Protein 5H3G (pdb70)

Secondary structure (DSSP, 8-state):
--HHHHHHHHHHHHHHTTS-TT--HHHHHHHHHHHHHHHH-S--SPPPPTT-SS-HHHHHHHHTTTT--HHHHHHHHHHHHHHHHHHHHHHT-

Solvent-accessible surface area: 6082 Å² total; per-residue (Å²): 66,59,150,38,30,50,84,59,7,88,92,40,24,106,100,19,167,101,24,65,156,102,25,55,96,130,46,80,36,74,20,67,0,4,91,54,3,2,61,95,24,71,14,126,75,80,124,3,38,123,188,49,184,118,73,70,48,91,27,46,21,24,95,84,23,74,63,73,57,97,68,93,0,2,39,40,10,22,82,76,0,93,99,20,32,96,88,25,56,68,91,94,139

CATH classification: 1.20.80.10

Foldseek 3Di:
DDDVLVVLLVVLVVVLVVQDPVPDVVLVLLLLLLVCCLPPNADDDDQDDPPDPPDNSNNVSNNVPHPDYNSRSSVVSSVSSVVSVVVRVVVVD

InterPro domains:
  IPR000582 Acyl-CoA-binding protein, ACBP [PF00887] (4-79)
  IPR000582 Acyl-CoA-binding protein, ACBP [PR00689] (4-19)
  IPR000582 Acyl-CoA-binding protein, ACBP [PR00689] (21-39)
  IPR000582 Acyl-CoA-binding protein, ACBP [PR00689] (44-59)
  IPR000582 Acyl-CoA-binding protein, ACBP [PR00689] (65-82)
  IPR000582 Acyl-CoA-binding protein, ACBP [PS51228] (3-88)
  IPR014352 FERM/acyl-CoA-binding protein superfamily [G3DSA:1.20.80.10] (1-91)
  IPR022408 Acyl-CoA-binding protein, ACBP, conserved site [PS00880] (21-39)
  IPR035984 Acyl-CoA binding protein superfamily [SSF47027] (3-85)

Organism: Oryza sativa subsp. japonica (NCBI:txid39947)

Radius of gyration: 13.96 Å; Cα contacts (8 Å, |Δi|>4): 104; chains: 1; bounding box: 22×41×37 Å

Structure (mmCIF, N/CA/C/O backbone):
data_5H3G
#
_entry.id   5H3G
#
_cell.length_a   59.680
_cell.length_b   59.680
_cell.length_c   60.720
_cell.angle_alpha   90.00
_cell.angle_beta   90.00
_cell.angle_gamma   120.00
#
_symmetry.space_group_name_H-M   'P 32 2 1'
#
loop_
_entity.id
_entity.type
_entity.pdbx_description
1 polymer 'Putative Acyl-CoA binding protein (ACBP)'
2 non-polymer 'CHLORIDE ION'
3 non-polymer GLYCEROL
4 water water
#
loop_
_atom_site.group_PDB
_atom_site.id
_atom_site.type_symbol
_atom_site.label_atom_id
_atom_site.label_alt_id
_atom_site.label_comp_id
_atom_site.label_asym_id
_atom_site.label_entity_id
_atom_site.label_seq_id
_atom_site.pdbx_PDB_ins_code
_atom_site.Cartn_x
_atom_site.Cartn_y
_atom_site.Cartn_z
_atom_site.occupancy
_atom_site.B_iso_or_equiv
_atom_site.auth_seq_id
_atom_site.auth_comp_id
_atom_site.auth_asym_id
_atom_site.auth_atom_id
_atom_site.pdbx_PDB_model_num
ATOM 1 N N . GLY A 1 2 ? 16.301 23.142 -8.712 1.00 31.46 -1 GLY A N 1
ATOM 2 C CA . GLY A 1 2 ? 16.221 23.654 -7.356 1.00 35.56 -1 GLY A CA 1
ATOM 3 C C . GLY A 1 2 ? 16.114 25.164 -7.311 1.00 38.73 -1 GLY A C 1
ATOM 4 O O . GLY A 1 2 ? 16.765 25.854 -8.096 1.00 41.09 -1 GLY A O 1
ATOM 5 N N . SER A 1 3 ? 15.290 25.685 -6.402 1.00 27.81 0 SER A N 1
ATOM 6 C CA . SER A 1 3 ? 15.228 27.127 -6.237 1.00 23.33 0 SER A CA 1
ATOM 7 C C . SER A 1 3 ? 16.527 27.629 -5.617 1.00 24.08 0 SER A C 1
ATOM 8 O O . SER A 1 3 ? 17.229 26.893 -4.921 1.00 24.09 0 SER A O 1
ATOM 11 N N . MET A 1 4 ? 16.836 28.902 -5.881 1.00 27.71 1 MET A N 1
ATOM 12 C CA . MET A 1 4 ? 18.160 29.440 -5.573 1.00 28.98 1 MET A CA 1
ATOM 13 C C . MET A 1 4 ? 18.456 29.378 -4.078 1.00 26.51 1 MET A C 1
ATOM 14 O O . MET A 1 4 ? 19.507 28.875 -3.664 1.00 23.14 1 MET A O 1
ATOM 19 N N . GLY A 1 5 ? 17.535 29.876 -3.252 1.00 23.64 2 GLY A N 1
ATOM 20 C CA . GLY A 1 5 ? 17.777 29.896 -1.818 1.00 21.13 2 GLY A CA 1
ATOM 21 C C . GLY A 1 5 ? 17.956 28.505 -1.244 1.00 22.61 2 GLY A C 1
ATOM 22 O O . GLY A 1 5 ? 18.805 28.285 -0.377 1.00 21.95 2 GLY A O 1
ATOM 23 N N . LEU A 1 6 ? 17.176 27.544 -1.737 1.00 21.13 3 LEU A N 1
ATOM 24 C CA . LEU A 1 6 ? 17.324 26.168 -1.277 1.00 26.37 3 LEU A CA 1
ATOM 25 C C . LEU A 1 6 ? 18.659 25.567 -1.699 1.00 24.47 3 LEU A C 1
ATOM 26 O O . LEU A 1 6 ? 19.301 24.867 -0.909 1.00 18.40 3 LEU A O 1
ATOM 31 N N . GLN A 1 7 ? 19.075 25.790 -2.950 1.00 18.35 4 GLN A N 1
ATOM 32 C CA A GLN A 1 7 ? 20.359 25.265 -3.405 0.51 19.35 4 GLN A CA 1
ATOM 33 C CA B GLN A 1 7 ? 20.358 25.260 -3.399 0.49 19.36 4 GLN A CA 1
ATOM 34 C C . GLN A 1 7 ? 21.502 25.835 -2.575 1.00 20.41 4 GLN A C 1
ATOM 35 O O . GLN A 1 7 ? 22.446 25.115 -2.222 1.00 19.82 4 GLN A O 1
ATOM 46 N N . GLU A 1 8 ? 21.429 27.130 -2.251 1.00 18.40 5 GLU A N 1
ATOM 47 C CA . GLU A 1 8 ? 22.442 27.748 -1.402 1.00 19.37 5 GLU A CA 1
ATOM 48 C C . GLU A 1 8 ? 22.450 27.106 -0.022 1.00 18.43 5 GLU A C 1
ATOM 49 O O . GLU A 1 8 ? 23.508 26.729 0.493 1.00 22.06 5 GLU A O 1
ATOM 55 N N . ASP A 1 9 ? 21.265 26.981 0.589 1.00 18.07 6 ASP A N 1
ATOM 56 C CA . ASP A 1 9 ? 21.137 26.312 1.881 1.00 20.90 6 ASP A CA 1
ATOM 57 C C . ASP A 1 9 ? 21.716 24.910 1.830 1.00 17.39 6 ASP A C 1
ATOM 58 O O . ASP A 1 9 ? 22.388 24.475 2.767 1.00 17.51 6 ASP A O 1
ATOM 63 N N . PHE A 1 10 ? 21.446 24.181 0.749 1.00 15.01 7 PHE A N 1
ATOM 64 C CA . PHE A 1 10 ? 21.888 22.794 0.666 1.00 13.59 7 PHE A CA 1
ATOM 65 C C . PHE A 1 10 ? 23.407 22.713 0.661 1.00 13.81 7 PHE A C 1
ATOM 66 O O . PHE A 1 10 ? 24.000 21.894 1.370 1.00 15.08 7 PHE A O 1
ATOM 74 N N . GLU A 1 11 ? 24.047 23.542 -0.157 1.00 14.81 8 GLU A N 1
ATOM 75 C CA . GLU A 1 11 ? 25.498 23.527 -0.214 1.00 15.93 8 GLU A CA 1
ATOM 76 C C . GLU A 1 11 ? 26.087 23.964 1.116 1.00 21.84 8 GLU A C 1
ATOM 77 O O . GLU A 1 11 ? 27.084 23.399 1.570 1.00 22.08 8 GLU A O 1
ATOM 83 N N . GLN A 1 12 ? 25.448 24.926 1.779 1.00 21.70 9 GLN A N 1
ATOM 84 C CA . GLN A 1 12 ? 25.942 25.372 3.078 1.00 23.44 9 GLN A CA 1
ATOM 85 C C . GLN A 1 12 ? 25.840 24.262 4.115 1.00 20.60 9 GLN A C 1
ATOM 86 O O . GLN A 1 12 ? 26.800 23.988 4.846 1.00 21.72 9 GLN A O 1
ATOM 92 N N . TYR A 1 13 ? 24.690 23.600 4.191 1.00 16.95 10 TYR A N 1
ATOM 93 C CA . TYR A 1 13 ? 24.536 22.569 5.207 1.00 15.71 10 TYR A CA 1
ATOM 94 C C . TYR A 1 13 ? 25.312 21.308 4.865 1.00 14.11 10 TYR A C 1
ATOM 95 O O . TYR A 1 13 ? 25.749 20.601 5.776 1.00 17.42 10 TYR A O 1
ATOM 104 N N . ALA A 1 14 ? 25.509 21.003 3.576 1.00 12.77 11 ALA A N 1
ATOM 105 C CA . ALA A 1 14 ? 26.403 19.895 3.250 1.00 13.00 11 ALA A CA 1
ATOM 106 C C . ALA A 1 14 ? 27.811 20.182 3.754 1.00 18.09 11 ALA A C 1
ATOM 107 O O . ALA A 1 14 ? 28.507 19.272 4.220 1.00 16.33 11 ALA A O 1
ATOM 109 N N . GLU A 1 15 ? 28.229 21.447 3.708 1.00 15.44 12 GLU A N 1
ATOM 110 C CA . GLU A 1 15 ? 29.525 21.811 4.276 1.00 15.20 12 GLU A CA 1
ATOM 111 C C . GLU A 1 15 ? 29.501 21.738 5.797 1.00 16.03 12 GLU A C 1
ATOM 112 O O . GLU A 1 15 ? 30.450 21.244 6.416 1.00 21.05 12 GLU A O 1
ATOM 118 N N . LYS A 1 16 ? 28.419 22.206 6.418 1.00 15.25 13 LYS A N 1
ATOM 119 C CA . LYS A 1 16 ? 28.354 22.183 7.875 1.00 16.88 13 LYS A CA 1
ATOM 120 C C . LYS A 1 16 ? 28.256 20.758 8.406 1.00 17.32 13 LYS A C 1
ATOM 121 O O . LYS A 1 16 ? 28.653 20.497 9.550 1.00 16.36 13 LYS A O 1
ATOM 127 N N . ALA A 1 17 ? 27.745 19.825 7.590 1.00 15.86 14 ALA A N 1
ATOM 128 C CA . ALA A 1 17 ? 27.642 18.438 8.029 1.00 13.21 14 ALA A CA 1
ATOM 129 C C . ALA A 1 17 ? 29.008 17.860 8.373 1.00 12.81 14 ALA A C 1
ATOM 130 O O . ALA A 1 17 ? 29.106 16.959 9.219 1.00 16.37 14 ALA A O 1
ATOM 132 N N . LYS A 1 18 ? 30.070 18.380 7.752 1.00 13.43 15 LYS A N 1
ATOM 133 C CA A LYS A 1 18 ? 31.427 17.916 8.031 0.60 14.65 15 LYS A CA 1
ATOM 134 C CA B LYS A 1 18 ? 31.402 17.867 8.042 0.40 15.32 15 LYS A CA 1
ATOM 135 C C . LYS A 1 18 ? 31.825 18.138 9.483 1.00 14.38 15 LYS A C 1
ATOM 136 O O . LYS A 1 18 ? 32.746 17.470 9.980 1.00 18.74 15 LYS A O 1
ATOM 147 N N . THR A 1 19 ? 31.185 19.092 10.166 1.00 14.17 16 THR A N 1
ATOM 148 C CA . THR A 1 19 ? 31.521 19.407 11.551 1.00 14.68 16 THR A CA 1
ATOM 149 C C . THR A 1 19 ? 30.845 18.485 12.550 1.00 14.21 16 THR A C 1
ATOM 150 O O . THR A 1 19 ? 31.128 18.584 13.747 1.00 15.01 16 THR A O 1
ATOM 154 N N . LEU A 1 20 ? 29.964 17.601 12.103 1.00 11.86 17 LEU A N 1
ATOM 155 C CA A LEU A 1 20 ? 29.381 16.657 13.035 0.86 14.14 17 LEU A CA 1
ATOM 156 C CA B LEU A 1 20 ? 29.375 16.626 13.006 0.14 13.72 17 LEU A CA 1
ATOM 157 C C . LEU A 1 20 ? 30.475 15.735 13.575 1.00 15.46 17 LEU A C 1
ATOM 158 O O . LEU A 1 20 ? 31.435 15.413 12.865 1.00 17.56 17 LEU A O 1
ATOM 167 N N . PRO A 1 21 ? 30.377 15.331 14.841 1.00 14.40 18 PRO A N 1
ATOM 168 C CA . PRO A 1 21 ? 31.406 14.449 15.408 1.00 17.41 18 PRO A CA 1
ATOM 169 C C . PRO A 1 21 ? 31.596 13.181 14.589 1.00 15.40 18 PRO A C 1
ATOM 170 O O . PRO A 1 21 ? 30.660 12.632 14.004 1.00 14.17 18 PRO A O 1
ATOM 174 N N . GLU A 1 22 ? 32.844 12.708 14.565 1.00 19.08 19 GLU A N 1
ATOM 175 C CA . GLU A 1 22 ? 33.123 11.424 13.941 1.00 24.24 19 GLU A CA 1
ATOM 176 C C . GLU A 1 22 ? 32.295 10.314 14.572 1.00 20.53 19 GLU A C 1
ATOM 177 O O . GLU A 1 22 ? 31.990 9.315 13.910 1.00 25.48 19 GLU A O 1
ATOM 183 N N . SER A 1 23 ? 31.893 10.486 15.832 1.00 17.53 20 SER A N 1
ATOM 184 C CA . SER A 1 23 ? 31.153 9.467 16.562 1.00 17.46 20 SER A CA 1
ATOM 185 C C . SER A 1 23 ? 29.666 9.473 16.244 1.00 16.82 20 SER A C 1
ATOM 186 O O . SER A 1 23 ? 28.923 8.686 16.842 1.00 19.46 20 SER A O 1
ATOM 189 N N . THR A 1 24 ? 29.214 10.323 15.320 1.00 15.38 21 THR A N 1
ATOM 190 C CA . THR A 1 24 ? 27.806 10.333 14.934 1.00 14.64 21 THR A CA 1
ATOM 191 C C . THR A 1 24 ? 27.344 8.930 14.547 1.00 14.75 21 THR A C 1
ATOM 192 O O . THR A 1 24 ? 28.009 8.234 13.774 1.00 15.19 21 THR A O 1
ATOM 196 N N . SER A 1 25 ? 26.215 8.512 15.120 1.00 12.94 22 SER A N 1
ATOM 197 C CA . SER A 1 25 ? 25.698 7.169 14.898 1.00 13.65 22 SER A CA 1
ATOM 198 C C . SER A 1 25 ? 25.589 6.868 13.415 1.00 14.43 22 SER A C 1
ATOM 199 O O . SER A 1 25 ? 25.144 7.702 12.622 1.00 12.71 22 SER A O 1
ATOM 202 N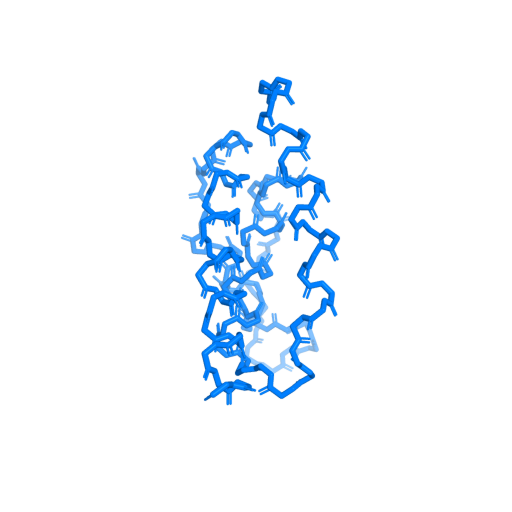 N . ASN A 1 26 ? 25.967 5.645 13.051 1.00 16.05 23 ASN A N 1
ATOM 203 C CA . ASN A 1 26 ? 25.834 5.233 11.660 1.00 16.91 23 ASN A CA 1
ATOM 204 C C . ASN A 1 26 ? 24.377 5.228 11.202 1.00 13.32 23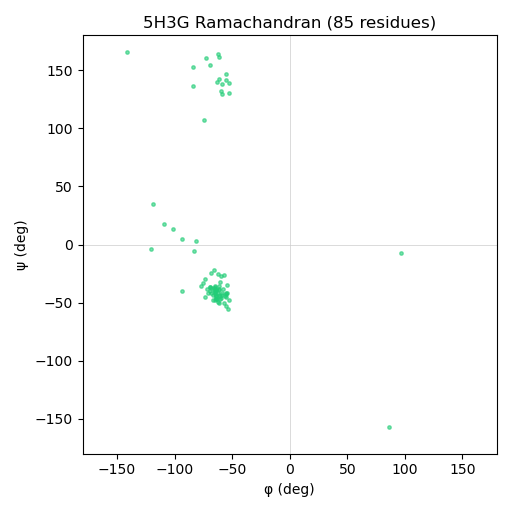 ASN A C 1
ATOM 205 O O . ASN A 1 26 ? 24.113 5.367 10.001 1.00 13.44 23 ASN A O 1
ATOM 210 N N . GLU A 1 27 ? 23.415 5.074 12.125 1.00 13.17 24 GLU A N 1
ATOM 211 C CA . GLU A 1 27 ? 22.011 5.197 11.734 1.00 13.18 24 GLU A CA 1
ATOM 212 C C . GLU A 1 27 ? 21.761 6.541 11.064 1.00 13.33 24 GLU A C 1
ATOM 213 O O . GLU A 1 27 ? 21.120 6.620 10.008 1.00 14.83 24 GLU A O 1
ATOM 219 N N . ASN A 1 28 ? 22.296 7.608 11.654 1.00 11.99 25 ASN A N 1
ATOM 220 C CA . ASN A 1 28 ? 22.089 8.946 11.126 1.00 12.96 25 ASN A CA 1
ATOM 221 C C . ASN A 1 28 ? 22.963 9.208 9.911 1.00 10.98 25 ASN A C 1
ATOM 222 O O . ASN A 1 28 ? 22.514 9.865 8.967 1.00 12.72 25 ASN A O 1
ATOM 227 N N . LYS A 1 29 ? 24.190 8.672 9.895 1.00 11.06 26 LYS A N 1
ATOM 228 C CA . LYS A 1 29 ? 25.024 8.797 8.705 1.00 10.85 26 LYS A CA 1
ATOM 229 C C . LYS A 1 29 ? 24.328 8.194 7.491 1.00 12.99 26 LYS A C 1
ATOM 230 O O . LYS A 1 29 ? 24.399 8.745 6.385 1.00 14.46 26 LYS A O 1
ATOM 236 N N . LEU A 1 30 ? 23.618 7.079 7.687 1.00 12.06 27 LEU A N 1
ATOM 237 C CA . LEU A 1 30 ? 22.930 6.435 6.569 1.00 11.58 27 LEU A CA 1
ATOM 238 C C . LEU A 1 30 ? 21.761 7.279 6.082 1.00 13.75 27 LEU A C 1
ATOM 239 O O . LEU A 1 30 ? 21.525 7.378 4.872 1.00 12.82 27 LEU A O 1
ATOM 244 N N . ILE A 1 31 ? 21.019 7.887 7.011 1.00 12.92 28 ILE A N 1
ATOM 245 C CA A ILE A 1 31 ? 19.917 8.762 6.621 0.55 11.25 28 ILE A CA 1
ATOM 246 C CA B ILE A 1 31 ? 19.917 8.772 6.634 0.45 11.60 28 ILE A CA 1
ATOM 247 C C . ILE A 1 31 ? 20.436 9.927 5.788 1.00 14.95 28 ILE A C 1
ATOM 248 O O . ILE A 1 31 ? 19.870 10.266 4.741 1.00 14.28 28 ILE A O 1
ATOM 257 N N . LEU A 1 32 ? 21.534 10.546 6.228 1.00 10.40 29 LEU A N 1
ATOM 258 C CA . LEU A 1 32 ? 22.107 11.652 5.469 1.00 11.11 29 LEU A CA 1
ATOM 259 C C . LEU A 1 32 ? 22.612 11.182 4.114 1.00 10.58 29 LEU A C 1
ATOM 260 O O . LEU A 1 32 ? 22.441 11.881 3.105 1.00 11.93 29 LEU A O 1
ATOM 265 N N . TYR A 1 33 ? 23.252 10.013 4.073 1.00 10.42 30 TYR A N 1
ATOM 266 C CA . TYR A 1 33 ? 23.746 9.489 2.805 1.00 11.29 30 TYR A CA 1
ATOM 267 C C . TYR A 1 33 ? 22.608 9.358 1.804 1.00 11.44 30 TYR A C 1
ATOM 268 O O . TYR A 1 33 ? 22.703 9.843 0.672 1.00 12.40 30 TYR A O 1
ATOM 277 N N . GLY A 1 34 ? 21.513 8.720 2.208 1.00 13.46 31 GLY A N 1
ATOM 278 C CA . GLY A 1 34 ? 20.441 8.486 1.252 1.00 14.68 31 GLY A CA 1
ATOM 279 C C . GLY A 1 34 ? 19.864 9.774 0.703 1.00 13.74 31 GLY A C 1
ATOM 280 O O . GLY A 1 34 ? 19.617 9.893 -0.502 1.00 13.41 31 GLY A O 1
ATOM 281 N N . LEU A 1 35 ? 19.642 10.757 1.576 1.00 12.17 32 LEU A N 1
ATOM 282 C CA . LEU A 1 35 ? 19.089 12.027 1.129 1.00 13.48 32 LEU A CA 1
ATOM 283 C C . LEU A 1 35 ? 20.087 12.791 0.274 1.00 13.24 32 LEU A C 1
ATOM 284 O O . LEU A 1 35 ? 19.700 13.462 -0.685 1.00 13.06 32 LEU A O 1
ATOM 289 N N . TYR A 1 36 ? 21.381 12.709 0.599 1.00 10.66 33 TYR A N 1
ATOM 290 C CA . TYR A 1 36 ? 22.369 13.400 -0.216 1.00 11.71 33 TYR A CA 1
ATOM 291 C C . TYR A 1 36 ? 22.411 12.827 -1.626 1.00 11.21 33 TYR A C 1
ATOM 292 O O . TYR A 1 36 ? 22.446 13.575 -2.610 1.00 11.55 33 TYR A O 1
ATOM 301 N N . LYS A 1 37 ? 22.438 11.498 -1.741 1.00 11.34 34 LYS A N 1
ATOM 302 C CA . LYS A 1 37 ? 22.338 10.865 -3.054 1.00 11.88 34 LYS A CA 1
ATOM 303 C C . LYS A 1 37 ? 21.081 11.318 -3.787 1.00 13.22 34 LYS A C 1
ATOM 304 O O . LYS A 1 37 ? 21.137 11.745 -4.948 1.00 12.87 34 LYS A O 1
ATOM 310 N N . GLN A 1 38 ? 19.930 11.190 -3.135 1.00 13.21 35 GLN A N 1
ATOM 311 C CA . GLN A 1 38 ? 18.668 11.544 -3.783 1.00 16.05 35 GLN A CA 1
ATOM 312 C C . GLN A 1 38 ? 18.654 13.004 -4.217 1.00 13.48 35 GLN A C 1
ATOM 313 O O . GLN A 1 38 ? 18.205 13.328 -5.325 1.00 16.78 35 GLN A O 1
ATOM 319 N N . ALA A 1 39 ? 19.172 13.892 -3.368 1.00 12.08 36 ALA A N 1
ATOM 320 C CA . ALA A 1 39 ? 19.163 15.328 -3.643 1.00 15.97 36 ALA A CA 1
ATOM 321 C C . ALA A 1 39 ? 20.023 15.691 -4.846 1.00 14.64 36 ALA A C 1
ATOM 322 O O . ALA A 1 39 ? 19.655 16.563 -5.638 1.00 17.13 36 ALA A O 1
ATOM 324 N N . THR A 1 40 ? 21.178 15.049 -4.997 1.00 13.79 37 THR A N 1
ATOM 325 C CA . THR A 1 40 ? 22.129 15.438 -6.025 1.00 14.13 37 THR A CA 1
ATOM 326 C C . THR A 1 40 ? 21.971 14.651 -7.320 1.00 14.43 37 THR A C 1
ATOM 327 O O . THR A 1 40 ? 22.061 15.239 -8.397 1.00 19.76 37 THR A O 1
ATOM 331 N N . VAL A 1 41 ? 21.718 13.343 -7.267 1.00 18.74 38 VAL A N 1
ATOM 332 C CA . VAL A 1 41 ? 21.687 12.536 -8.483 1.00 15.49 38 VAL A CA 1
ATOM 333 C C . VAL A 1 41 ? 20.345 11.855 -8.716 1.00 17.19 38 VAL A C 1
ATOM 334 O O . VAL A 1 41 ? 20.172 11.203 -9.755 1.00 17.07 38 VAL A O 1
ATOM 338 N N . GLY A 1 42 ? 19.389 11.979 -7.801 1.00 17.33 39 GLY A N 1
ATOM 339 C CA . GLY A 1 42 ? 18.072 11.418 -8.064 1.00 18.16 39 GLY A CA 1
ATOM 340 C C . GLY A 1 42 ? 17.950 9.951 -7.685 1.00 17.61 39 GLY A C 1
ATOM 341 O O . GLY A 1 42 ? 18.694 9.424 -6.850 1.00 16.81 39 GLY A O 1
ATOM 342 N N . ASP A 1 43 ? 16.987 9.285 -8.325 1.00 18.56 40 ASP A N 1
ATOM 343 C CA . ASP A 1 43 ? 16.607 7.935 -7.930 1.00 19.94 40 ASP A CA 1
ATOM 344 C C . ASP A 1 43 ? 17.775 6.974 -8.066 1.00 19.22 40 ASP A C 1
ATOM 345 O O . ASP A 1 43 ? 18.535 7.029 -9.039 1.00 23.20 40 ASP A O 1
ATOM 350 N N . VAL A 1 44 ? 17.874 6.046 -7.113 1.00 17.97 41 VAL A N 1
ATOM 351 C CA . VAL A 1 44 ? 18.888 5.004 -7.207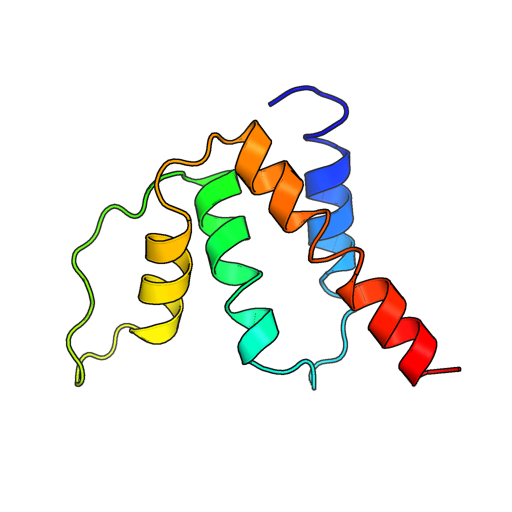 1.00 18.17 41 VAL A CA 1
ATOM 352 C C . VAL A 1 44 ? 18.679 4.211 -8.484 1.00 26.39 41 VAL A C 1
ATOM 353 O O . VAL A 1 44 ? 17.558 3.806 -8.814 1.00 24.43 41 VAL A O 1
ATOM 357 N N . ASN A 1 45 ? 19.770 4.004 -9.218 1.00 29.03 42 ASN A N 1
ATOM 358 C CA . ASN A 1 45 ? 19.766 3.429 -10.557 1.00 37.90 42 ASN A CA 1
ATOM 359 C C . ASN A 1 45 ? 20.555 2.125 -10.608 1.00 37.73 42 ASN A C 1
ATOM 360 O O . ASN A 1 45 ? 21.217 1.834 -11.605 1.00 39.70 42 ASN A O 1
ATOM 365 N N . THR A 1 46 ? 20.511 1.342 -9.534 1.00 34.67 43 THR A N 1
ATOM 366 C CA . THR A 1 46 ? 21.165 0.043 -9.484 1.00 38.54 43 THR A CA 1
ATOM 367 C C . THR A 1 46 ? 20.278 -0.932 -8.727 1.00 37.49 43 THR A C 1
ATOM 368 O O . THR A 1 46 ? 19.313 -0.544 -8.062 1.00 33.24 43 THR A O 1
ATOM 372 N N . ALA A 1 47 ? 20.603 -2.214 -8.849 1.00 33.50 44 ALA A N 1
ATOM 373 C CA . ALA A 1 47 ? 19.872 -3.241 -8.128 1.00 31.34 44 ALA A CA 1
ATOM 374 C C . ALA A 1 47 ? 20.424 -3.378 -6.717 1.00 23.12 44 ALA A C 1
ATOM 375 O O . ALA A 1 47 ? 21.595 -3.094 -6.456 1.00 25.93 44 ALA A O 1
ATOM 377 N N . ARG A 1 48 ? 19.562 -3.814 -5.810 1.00 25.91 45 ARG A N 1
ATOM 378 C CA . ARG A 1 48 ? 19.939 -3.928 -4.410 1.00 23.66 45 ARG A CA 1
ATOM 379 C C . ARG A 1 48 ? 21.135 -4.861 -4.262 1.00 28.67 45 ARG A C 1
ATOM 380 O O . ARG A 1 48 ? 21.117 -5.975 -4.803 1.00 31.21 45 ARG A O 1
ATOM 388 N N . PRO A 1 49 ? 22.186 -4.453 -3.553 1.00 27.37 46 PRO A N 1
ATOM 389 C CA . PRO A 1 49 ? 23.331 -5.349 -3.363 1.00 26.30 46 PRO A CA 1
ATOM 390 C C . PRO A 1 49 ? 22.921 -6.583 -2.578 1.00 24.64 46 PRO A C 1
ATOM 391 O O . PRO A 1 49 ? 22.137 -6.506 -1.629 1.00 22.16 46 PRO A O 1
ATOM 395 N N . GLY A 1 50 ? 23.452 -7.734 -2.987 1.00 25.53 47 GLY A N 1
ATOM 396 C CA . GLY A 1 50 ? 23.227 -8.950 -2.230 1.00 20.53 47 GLY A CA 1
ATOM 397 C C . GLY A 1 50 ? 23.788 -8.858 -0.822 1.00 18.49 47 GLY A C 1
ATOM 398 O O . GLY A 1 50 ? 24.636 -8.021 -0.514 1.00 19.39 47 GLY A O 1
ATOM 399 N N . ILE A 1 51 ? 23.294 -9.747 0.045 1.00 18.49 48 ILE A N 1
ATOM 400 C CA . ILE A 1 51 ? 23.723 -9.759 1.446 1.00 17.51 48 ILE A CA 1
ATOM 401 C C . ILE A 1 51 ? 25.238 -9.871 1.556 1.00 17.40 48 ILE A C 1
ATOM 402 O O . ILE A 1 51 ? 25.871 -9.217 2.391 1.00 16.53 48 ILE A O 1
ATOM 407 N N . PHE A 1 52 ? 25.845 -10.713 0.726 1.00 18.47 49 PHE A N 1
ATOM 408 C CA . PHE A 1 52 ? 27.267 -10.987 0.840 1.00 22.93 49 PHE A CA 1
ATOM 409 C C . PHE A 1 52 ? 28.084 -10.224 -0.179 1.00 25.64 49 PHE A C 1
ATOM 410 O O . PHE A 1 52 ? 29.266 -10.520 -0.354 1.00 25.56 49 PHE A O 1
ATOM 418 N N . ALA A 1 53 ? 27.487 -9.233 -0.835 1.00 25.46 50 ALA A N 1
ATOM 419 C CA . ALA A 1 53 ? 28.199 -8.446 -1.824 1.00 27.06 50 ALA A CA 1
ATOM 420 C C . ALA A 1 53 ? 29.198 -7.511 -1.152 1.00 21.81 50 ALA A C 1
ATOM 421 O O . ALA A 1 53 ? 29.124 -7.223 0.049 1.00 20.32 50 ALA A O 1
ATOM 423 N N . GLN A 1 54 ? 30.163 -7.046 -1.948 1.00 30.27 51 GLN A N 1
ATOM 424 C CA . GLN A 1 54 ? 31.078 -6.025 -1.457 1.00 28.16 51 GLN A CA 1
ATOM 425 C C . GLN A 1 54 ? 30.405 -4.660 -1.408 1.00 23.48 51 GLN A C 1
ATOM 426 O O . GLN A 1 54 ? 30.709 -3.854 -0.521 1.00 29.02 51 GLN A O 1
ATOM 432 N N . ARG A 1 55 ? 29.484 -4.391 -2.336 1.00 28.04 52 ARG A N 1
ATOM 433 C CA . ARG A 1 55 ? 28.683 -3.174 -2.282 1.00 27.00 52 ARG A CA 1
ATOM 434 C C . ARG A 1 55 ? 27.892 -3.105 -0.977 1.00 26.12 52 ARG A C 1
ATOM 435 O O . ARG A 1 55 ? 27.317 -4.098 -0.524 1.00 28.06 52 ARG A O 1
ATOM 443 N N . ASP A 1 56 ? 27.849 -1.911 -0.393 1.00 27.13 53 ASP A N 1
ATOM 444 C CA . ASP A 1 56 ? 27.234 -1.674 0.913 1.00 23.33 53 ASP A CA 1
ATOM 445 C C . ASP A 1 56 ? 25.709 -1.702 0.783 1.00 20.15 53 ASP A C 1
ATOM 446 O O . ASP A 1 56 ? 25.115 -0.766 0.242 1.00 22.45 53 ASP A O 1
ATOM 451 N N . ARG A 1 57 ? 25.070 -2.770 1.274 1.00 18.23 54 ARG A N 1
ATOM 452 C CA . ARG A 1 57 ? 23.614 -2.867 1.169 1.00 15.30 54 ARG A CA 1
ATOM 453 C C . ARG A 1 57 ? 22.920 -1.797 2.008 1.00 15.48 54 ARG A C 1
ATOM 454 O O . ARG A 1 57 ? 21.894 -1.248 1.592 1.00 16.57 54 ARG A O 1
ATOM 462 N N . ALA A 1 58 ? 23.457 -1.487 3.191 1.00 16.57 55 ALA A N 1
ATOM 463 C CA . ALA A 1 58 ? 22.819 -0.494 4.049 1.00 14.87 55 ALA A CA 1
ATOM 464 C C . ALA A 1 58 ? 22.742 0.872 3.375 1.00 13.81 55 ALA A C 1
ATOM 465 O O . ALA A 1 58 ? 21.709 1.549 3.459 1.00 14.86 55 ALA A O 1
ATOM 467 N N . LYS A 1 59 ? 23.829 1.308 2.731 1.00 13.85 56 LYS A N 1
ATOM 468 C CA . LYS A 1 59 ? 23.810 2.577 2.008 1.00 15.18 56 LYS A CA 1
ATOM 469 C C . LYS A 1 59 ? 22.807 2.544 0.863 1.00 12.63 56 LYS A C 1
ATOM 470 O O . LYS A 1 59 ? 22.019 3.478 0.684 1.00 13.49 56 LYS A O 1
ATOM 476 N N . TRP A 1 60 ? 22.830 1.477 0.064 1.00 16.57 57 TRP A N 1
ATOM 477 C CA . TRP A 1 60 ? 21.880 1.383 -1.040 1.00 14.69 57 TRP A CA 1
ATOM 478 C C . TRP A 1 60 ? 20.444 1.424 -0.527 1.00 13.82 57 TRP A C 1
ATOM 479 O O . TRP A 1 60 ? 19.595 2.143 -1.073 1.00 15.71 57 TRP A O 1
ATOM 490 N N . ASP A 1 61 ? 20.168 0.700 0.559 1.00 13.54 58 ASP A N 1
ATOM 491 C CA . ASP A 1 61 ? 18.828 0.695 1.140 1.00 14.39 58 ASP A CA 1
ATOM 492 C C . ASP A 1 61 ? 18.411 2.087 1.598 1.00 13.11 58 ASP A C 1
ATOM 493 O O . ASP A 1 61 ? 17.248 2.478 1.448 1.00 14.15 58 ASP A O 1
ATOM 498 N N . ALA A 1 62 ? 19.345 2.856 2.169 1.00 12.45 59 ALA A N 1
ATOM 499 C CA . ALA A 1 62 ? 18.992 4.195 2.618 1.00 12.11 59 ALA A CA 1
ATOM 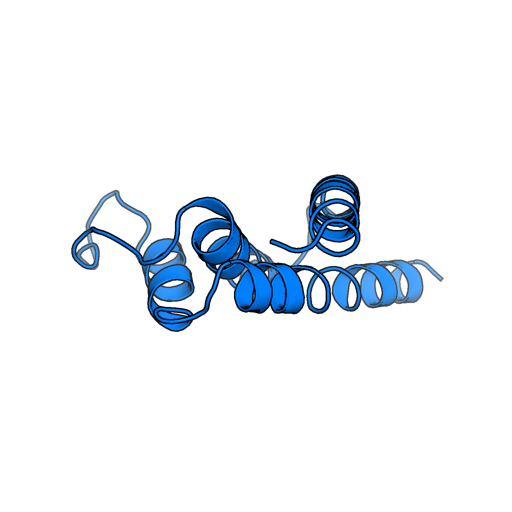500 C C . ALA A 1 62 ? 18.613 5.077 1.439 1.00 12.41 59 ALA A C 1
ATOM 501 O O . ALA A 1 62 ? 17.727 5.931 1.545 1.00 15.63 59 ALA A O 1
ATOM 503 N N . TRP A 1 63 ? 19.284 4.889 0.306 1.00 12.73 60 TRP A N 1
ATOM 504 C CA . TRP A 1 63 ? 18.995 5.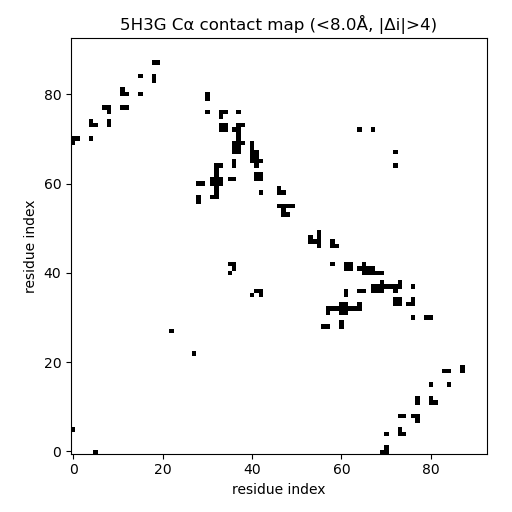680 -0.882 1.00 13.20 60 TRP A CA 1
ATOM 505 C C . TRP A 1 63 ? 17.680 5.230 -1.513 1.00 15.55 60 TRP A C 1
ATOM 506 O O . TRP A 1 63 ? 16.828 6.055 -1.861 1.00 15.43 60 TRP A O 1
ATOM 517 N N . LYS A 1 64 ? 17.491 3.918 -1.633 1.00 15.50 61 LYS A N 1
ATOM 518 C CA . LYS A 1 64 ? 16.228 3.375 -2.135 1.00 18.84 61 LYS A CA 1
ATOM 519 C C . LYS A 1 64 ? 15.036 3.900 -1.339 1.00 19.87 61 LYS A C 1
ATOM 520 O O . LYS A 1 64 ? 13.958 4.158 -1.900 1.00 20.15 61 LYS A O 1
ATOM 526 N N . ALA A 1 65 ? 15.223 4.097 -0.033 1.00 19.72 62 ALA A N 1
ATOM 527 C CA . ALA A 1 65 ? 14.118 4.476 0.837 1.00 18.14 62 ALA A CA 1
ATOM 528 C C . ALA A 1 65 ? 13.559 5.859 0.529 1.00 22.00 62 ALA A C 1
ATOM 529 O O . ALA A 1 65 ? 12.408 6.139 0.889 1.00 19.75 62 ALA A O 1
ATOM 531 N N . VAL A 1 66 ? 14.325 6.733 -0.112 1.00 14.64 63 VAL A N 1
ATOM 532 C CA . VAL A 1 66 ? 13.844 8.072 -0.424 1.00 16.45 63 VAL A CA 1
ATOM 533 C C . VAL A 1 66 ? 13.597 8.229 -1.922 1.00 17.10 63 VAL A C 1
ATOM 534 O O . VAL A 1 66 ? 13.500 9.347 -2.425 1.00 17.22 63 VAL A O 1
ATOM 538 N N . GLU A 1 67 ? 13.497 7.111 -2.640 1.00 15.95 64 GLU A N 1
ATOM 539 C CA . GLU A 1 67 ? 13.175 7.154 -4.059 1.00 17.82 64 GLU A CA 1
ATOM 540 C C . GLU A 1 67 ? 11.878 7.923 -4.300 1.00 18.67 64 GLU A C 1
ATOM 541 O O . GLU A 1 67 ? 10.932 7.838 -3.511 1.00 20.40 64 GLU A O 1
ATOM 547 N N . GLY A 1 68 ? 11.855 8.695 -5.389 1.00 18.38 65 GLY A N 1
ATOM 548 C CA . GLY A 1 68 ? 10.697 9.478 -5.769 1.00 25.48 65 GLY A CA 1
ATOM 549 C C . GLY A 1 68 ? 10.709 10.930 -5.333 1.00 27.44 65 GLY A C 1
ATOM 550 O O . GLY A 1 68 ? 9.808 11.681 -5.736 1.00 29.06 65 GLY A O 1
ATOM 551 N N . LYS A 1 69 ? 11.681 11.361 -4.526 1.00 19.45 66 LYS A N 1
ATOM 552 C CA . LYS A 1 69 ? 11.675 12.744 -4.073 1.00 20.36 66 LYS A CA 1
ATOM 553 C C . LYS A 1 69 ? 12.334 13.643 -5.117 1.00 27.67 66 LYS A C 1
ATOM 554 O O . LYS A 1 69 ? 13.400 13.317 -5.647 1.00 29.15 66 LYS A O 1
ATOM 560 N N . SER A 1 70 ? 11.720 14.789 -5.389 1.00 28.10 67 SER A N 1
ATOM 561 C CA . SER A 1 70 ? 12.362 15.772 -6.247 1.00 25.35 67 SER A CA 1
ATOM 562 C C . SER A 1 70 ? 13.674 16.273 -5.633 1.00 19.89 67 SER A C 1
ATOM 563 O O . SER A 1 70 ? 13.958 16.089 -4.443 1.00 18.89 67 SER A O 1
ATOM 566 N N . LYS A 1 71 ? 14.487 16.912 -6.479 1.00 25.96 68 LYS A N 1
ATOM 567 C CA . LYS A 1 71 ? 15.695 17.584 -6.005 1.00 24.99 68 LYS A CA 1
ATOM 568 C C . LYS A 1 71 ? 15.356 18.582 -4.914 1.00 25.10 68 LYS A C 1
ATOM 569 O O . LYS A 1 71 ? 16.058 18.691 -3.898 1.00 20.73 68 LYS A O 1
ATOM 575 N N . GLU A 1 72 ? 14.269 19.313 -5.105 1.00 20.54 69 GLU A N 1
ATOM 576 C CA . GLU A 1 72 ? 13.861 20.280 -4.107 1.00 22.83 69 GLU A CA 1
ATOM 577 C C . GLU A 1 72 ? 13.472 19.577 -2.806 1.00 23.89 69 GLU A C 1
ATOM 578 O O . GLU A 1 72 ? 13.879 20.012 -1.726 1.00 23.35 69 GLU A O 1
ATOM 584 N N . GLU A 1 73 ? 12.733 18.455 -2.894 1.00 19.95 70 GLU A N 1
ATOM 585 C CA . GLU A 1 73 ? 12.284 17.742 -1.694 1.00 20.28 70 GLU A CA 1
ATOM 586 C C . GLU A 1 73 ? 13.455 17.134 -0.933 1.00 20.50 70 GLU A C 1
ATOM 587 O O . GLU A 1 73 ? 13.522 17.231 0.298 1.00 18.16 70 GLU A O 1
ATOM 593 N N . ALA A 1 74 ? 14.355 16.448 -1.643 1.00 21.24 71 ALA A N 1
ATOM 594 C CA . ALA A 1 74 ? 15.432 15.732 -0.963 1.00 21.42 71 ALA A CA 1
ATOM 595 C C . ALA A 1 74 ? 16.459 16.696 -0.395 1.00 16.93 71 ALA A C 1
ATOM 596 O O . ALA A 1 74 ? 16.982 16.464 0.703 1.00 16.22 71 ALA A O 1
ATOM 598 N N . MET A 1 75 ? 16.770 17.773 -1.126 1.00 17.06 72 MET A N 1
ATOM 599 C CA . MET A 1 75 ? 17.585 18.846 -0.560 1.00 17.77 72 MET A CA 1
ATOM 600 C C . MET A 1 75 ? 16.951 19.371 0.710 1.00 18.07 72 MET A C 1
ATOM 601 O O . MET A 1 75 ? 17.635 19.596 1.716 1.00 15.43 72 MET A O 1
ATOM 606 N N . SER A 1 76 ? 15.633 19.575 0.658 1.00 21.10 73 SER A N 1
ATOM 607 C CA . SER A 1 76 ? 14.854 20.002 1.807 1.00 18.28 73 SER A CA 1
ATOM 608 C C . SER A 1 76 ? 15.064 19.084 3.000 1.00 16.30 73 SER A C 1
ATOM 609 O O . SER A 1 76 ? 15.393 19.535 4.106 1.00 15.78 73 SER A O 1
ATOM 612 N N . ASP A 1 77 ? 14.817 17.796 2.801 1.00 16.50 74 ASP A N 1
ATOM 613 C CA . ASP A 1 77 ? 14.912 16.854 3.904 1.00 17.07 74 ASP A CA 1
ATOM 614 C C . ASP A 1 77 ? 16.332 16.774 4.419 1.00 15.16 74 ASP A C 1
ATOM 615 O O . ASP A 1 77 ? 16.551 16.757 5.630 1.00 14.67 74 ASP A O 1
ATOM 620 N N . TYR A 1 78 ? 17.307 16.704 3.507 1.00 14.96 75 TYR A N 1
ATOM 621 C CA . TYR A 1 78 ? 18.709 16.655 3.920 1.00 14.13 75 TYR A CA 1
ATOM 622 C C . TYR A 1 78 ? 19.026 17.813 4.856 1.00 13.60 75 TYR A C 1
ATOM 623 O O . TYR A 1 78 ? 19.609 17.624 5.931 1.00 12.97 75 TYR A O 1
ATOM 632 N N . ILE A 1 79 ? 18.615 19.021 4.467 1.00 13.93 76 ILE A N 1
ATOM 633 C CA . ILE A 1 79 ? 18.863 20.206 5.281 1.00 14.30 76 ILE A CA 1
ATOM 634 C C . ILE A 1 79 ? 18.220 20.056 6.655 1.00 13.50 76 ILE A C 1
ATOM 635 O O . ILE A 1 79 ? 18.852 20.340 7.678 1.00 14.17 76 ILE A O 1
ATOM 640 N N . THR A 1 80 ? 16.961 19.603 6.707 1.00 14.16 77 THR A N 1
ATOM 641 C CA A THR A 1 80 ? 16.306 19.498 8.011 0.52 14.24 77 THR A CA 1
ATOM 642 C CA B THR A 1 80 ? 16.293 19.484 8.000 0.48 14.25 77 THR A CA 1
ATOM 643 C C . THR A 1 80 ? 16.976 18.443 8.880 1.00 13.63 77 THR A C 1
ATOM 644 O O . THR A 1 80 ? 17.121 18.639 10.093 1.00 14.87 77 THR A O 1
ATOM 651 N 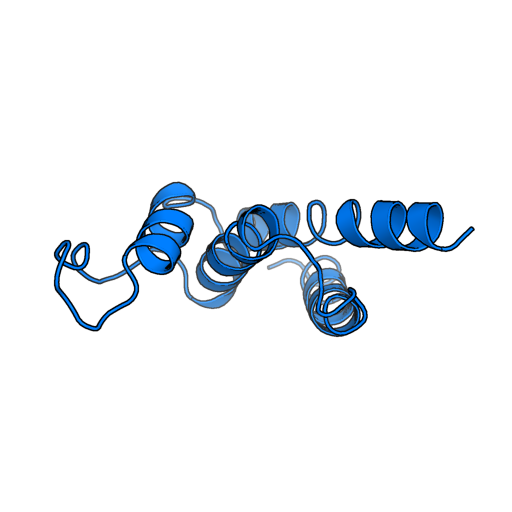N . LYS A 1 81 ? 17.419 17.332 8.288 1.00 13.80 78 LYS A N 1
ATOM 652 C CA . LYS A 1 81 ? 18.095 16.309 9.088 1.00 12.98 78 LYS A CA 1
ATOM 653 C C . LYS A 1 81 ? 19.444 16.800 9.597 1.00 14.29 78 LYS A C 1
ATOM 654 O O . LYS A 1 81 ? 19.802 16.551 10.758 1.00 13.83 78 LYS A O 1
ATOM 660 N N . VAL A 1 82 ? 20.209 17.490 8.746 1.00 11.89 79 VAL A N 1
ATOM 661 C CA . VAL A 1 82 ? 21.507 18.022 9.171 1.00 11.24 79 VAL A CA 1
ATOM 662 C C . VAL A 1 82 ? 21.319 19.060 10.264 1.00 11.29 79 VAL A C 1
ATOM 663 O O . VAL A 1 82 ? 22.026 19.041 11.277 1.00 12.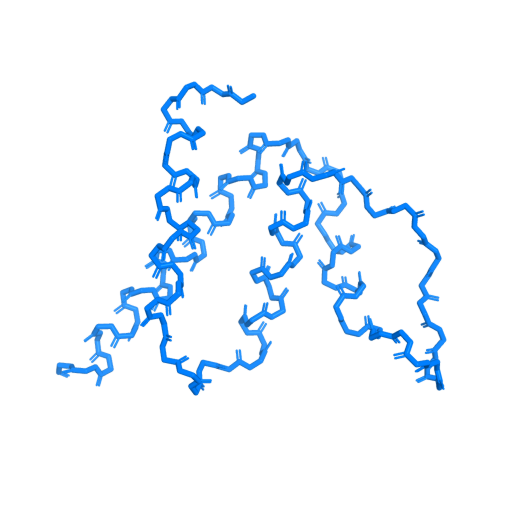66 79 VAL A O 1
ATOM 667 N N . LYS A 1 83 ? 20.340 19.957 10.097 1.00 11.85 80 LYS A N 1
ATOM 668 C CA A LYS A 1 83 ? 20.057 20.970 11.108 0.53 12.42 80 LYS A CA 1
ATOM 669 C CA B LYS A 1 83 ? 20.113 20.971 11.120 0.47 12.63 80 LYS A CA 1
ATOM 670 C C . LYS A 1 83 ? 19.768 20.334 12.460 1.00 12.44 80 LYS A C 1
ATOM 671 O O . LYS A 1 83 ? 20.284 20.766 13.496 1.00 14.21 80 LYS A O 1
ATOM 682 N N . GLN A 1 84 ? 18.924 19.298 12.463 1.00 12.61 81 GLN A N 1
ATOM 683 C CA . GLN A 1 84 ? 18.604 18.607 13.708 1.00 12.87 81 GLN A CA 1
ATOM 684 C C . GLN A 1 84 ? 19.857 18.008 14.336 1.00 13.89 81 GLN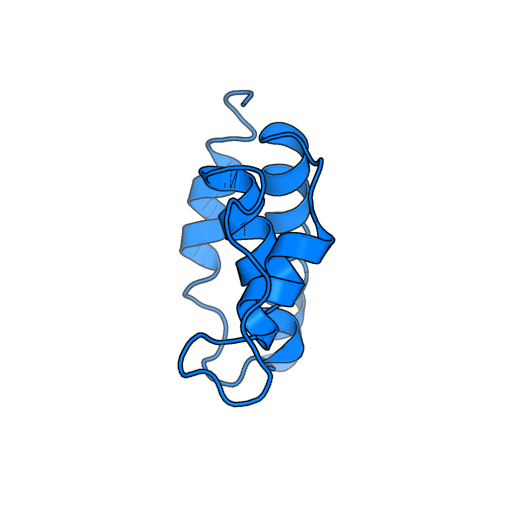 A C 1
ATOM 685 O O . GLN A 1 84 ? 20.104 18.166 15.539 1.00 12.88 81 GLN A O 1
ATOM 691 N N . LEU A 1 85 ? 20.673 17.330 13.527 1.00 11.63 82 LEU A N 1
ATOM 692 C CA . LEU A 1 85 ? 21.893 16.722 14.050 1.00 13.87 82 LEU A CA 1
ATOM 693 C C . LEU A 1 85 ? 22.866 17.773 14.575 1.00 14.19 82 LEU A C 1
ATOM 694 O O . LEU A 1 85 ? 23.537 17.555 15.593 1.00 13.22 82 LEU A O 1
ATOM 699 N N . LEU A 1 86 ? 22.962 18.917 13.889 1.00 12.18 83 LEU A N 1
ATOM 700 C CA . LEU A 1 86 ? 23.845 19.989 14.347 1.00 13.77 83 LEU A CA 1
ATOM 701 C C . LEU A 1 86 ? 23.384 20.541 15.688 1.00 11.93 83 LEU A C 1
ATOM 702 O O . LEU A 1 86 ? 24.207 20.839 16.566 1.00 13.60 83 LEU A O 1
ATOM 707 N N . GLU A 1 87 ? 22.074 20.672 15.869 1.00 13.84 84 GLU A N 1
ATOM 708 C CA . GLU A 1 87 ? 21.565 21.135 17.151 1.00 13.42 84 GLU A CA 1
ATOM 709 C C . GLU A 1 87 ? 21.784 20.090 18.236 1.00 16.06 84 GLU A C 1
ATOM 710 O O . GLU A 1 87 ? 22.115 20.426 19.378 1.00 15.22 84 GLU A O 1
ATOM 716 N N . GLU A 1 88 ? 21.646 18.815 17.888 1.00 14.51 85 GLU A N 1
ATOM 717 C CA . GLU A 1 88 ? 21.891 17.768 18.872 1.00 14.55 85 GLU A CA 1
ATOM 718 C C . GLU A 1 88 ? 23.370 17.693 19.242 1.00 12.32 85 GLU A C 1
ATOM 719 O O . GLU A 1 88 ? 23.708 17.481 20.415 1.00 12.26 85 GLU A O 1
ATOM 725 N N . ALA A 1 89 ? 24.268 17.901 18.268 1.00 11.40 86 ALA A N 1
ATOM 726 C CA . ALA A 1 89 ? 25.699 17.890 18.564 1.00 12.19 86 ALA A CA 1
ATOM 727 C C . ALA A 1 89 ? 26.069 19.044 19.478 1.00 13.25 86 ALA A C 1
ATOM 728 O O . ALA A 1 89 ? 26.854 18.878 20.416 1.00 10.58 86 ALA A O 1
ATOM 730 N N . ALA A 1 90 ? 25.490 20.223 19.230 1.00 11.20 87 ALA A N 1
ATOM 731 C CA . ALA A 1 90 ? 25.762 21.365 20.095 1.00 12.33 87 ALA A CA 1
ATOM 732 C C . ALA A 1 90 ? 25.210 21.132 21.496 1.00 13.05 87 ALA A C 1
ATOM 733 O O . ALA A 1 90 ? 25.852 21.504 22.486 1.00 16.61 87 ALA A O 1
ATOM 735 N N . ALA A 1 91 ? 24.028 20.515 21.601 1.00 12.06 88 ALA A N 1
ATOM 736 C CA . ALA A 1 91 ? 23.473 20.186 22.916 1.00 14.54 88 ALA A CA 1
ATOM 737 C C . ALA A 1 91 ? 24.374 19.217 23.661 1.00 13.89 88 ALA A C 1
ATOM 738 O O . ALA A 1 91 ? 24.581 19.358 24.877 1.00 14.25 88 ALA A O 1
ATOM 740 N N . ALA A 1 92 ? 24.898 18.212 22.949 1.00 12.72 89 ALA A N 1
ATOM 741 C CA . ALA A 1 92 ? 25.806 17.237 23.550 1.00 11.61 89 ALA A CA 1
ATOM 742 C C . ALA A 1 92 ? 27.056 17.908 24.093 1.00 18.13 89 ALA A C 1
ATOM 743 O O . ALA A 1 92 ? 27.611 17.471 25.109 1.00 17.67 89 ALA A O 1
ATOM 745 N N . ALA A 1 93 ? 27.487 18.988 23.455 1.00 10.87 90 ALA A N 1
ATOM 746 C CA . ALA A 1 93 ? 28.718 19.671 23.814 1.00 11.77 90 ALA A CA 1
ATOM 747 C C . ALA A 1 93 ? 28.501 20.818 24.791 1.00 13.94 90 ALA A C 1
ATOM 748 O O . ALA A 1 93 ? 29.454 21.544 25.084 1.00 12.57 90 ALA A O 1
ATOM 750 N N . SER A 1 94 ? 27.281 21.019 25.277 1.00 13.85 91 SER A N 1
ATOM 751 C CA . SER A 1 94 ? 27.016 22.099 26.224 1.00 14.01 91 SER A CA 1
ATOM 752 C C . SER A 1 94 ? 26.321 21.575 27.471 1.00 22.54 91 SER A C 1
ATOM 753 O O . SER A 1 94 ? 25.821 20.446 27.518 1.00 26.77 91 SER A O 1
#

Nearest PDB structures (foldseek):
  5h3g-assembly1_A  TM=1.011E+00  e=2.255E-13  Oryza sativa Japonica Group
  5h3i-assembly1_A  TM=9.295E-01  e=2.659E-09  Oryza sativa Japonica Group
  2fj9-assembly1_A  TM=9.104E-01  e=1.328E-06  Homo sapiens
  2fdq-assembly3_C  TM=9.063E-01  e=1.652E-06  Chaetophractus villosus
  1hb6-assembly1_A  TM=8.981E-01  e=2.169E-06  Bos taurus

B-factor: mean 23.8, std 12.19, range [10.01, 68.15]

Sequence (93 aa):
GSMGLQQEDFEQYAEKAKKTLLPESTSNENKLIILYGLYKQATVGDVNTARPGIFAQRDRAKWDAWKAVEGKSKEEAMSDYITTKVKKQLLEEAAAAAS